Protein AF-A0A846E363-F1 (afdb_monomer_lite)

Radius of gyration: 23.68 Å; chains: 1; bounding box: 44×29×66 Å

Structure (mmCIF, N/CA/C/O backbone):
data_AF-A0A846E363-F1
#
_entry.id   AF-A0A846E363-F1
#
loop_
_atom_site.group_PDB
_atom_site.id
_atom_site.type_symbol
_atom_site.label_atom_id
_atom_site.label_alt_id
_atom_site.label_comp_id
_atom_site.label_asym_id
_atom_site.label_entity_id
_atom_site.label_seq_id
_atom_site.pdbx_PDB_ins_code
_atom_site.Cartn_x
_atom_site.Cartn_y
_atom_site.Cartn_z
_atom_site.occupancy
_atom_site.B_iso_or_equiv
_atom_site.auth_seq_id
_atom_site.auth_comp_id
_atom_site.auth_asym_id
_atom_site.auth_atom_id
_atom_site.pdbx_PDB_model_num
ATOM 1 N N . MET A 1 1 ? -21.299 1.269 19.043 1.00 62.91 1 MET A N 1
ATOM 2 C CA . MET A 1 1 ? -19.928 1.722 19.376 1.00 62.91 1 MET A CA 1
ATOM 3 C C . MET A 1 1 ? -18.927 0.592 19.174 1.00 62.91 1 MET A C 1
ATOM 5 O O . MET A 1 1 ? -18.080 0.714 18.307 1.00 62.91 1 MET A O 1
ATOM 9 N N . THR A 1 2 ? -19.059 -0.533 19.885 1.00 76.12 2 THR A N 1
ATOM 10 C CA . THR A 1 2 ? -18.130 -1.674 19.762 1.00 76.12 2 THR A CA 1
ATOM 11 C C . THR A 1 2 ? -18.220 -2.393 18.412 1.00 76.12 2 THR A C 1
ATOM 13 O O . THR A 1 2 ? -17.188 -2.670 17.819 1.00 76.12 2 THR A O 1
ATOM 16 N N . GLU A 1 3 ? -19.430 -2.611 17.885 1.00 85.12 3 GLU A N 1
ATOM 17 C CA . GLU A 1 3 ? -19.637 -3.218 16.553 1.00 85.12 3 GLU A CA 1
ATOM 18 C C . GLU A 1 3 ? -19.025 -2.368 15.432 1.00 85.12 3 GLU A C 1
ATOM 20 O O . GLU A 1 3 ? -18.387 -2.888 14.526 1.00 85.12 3 GLU A O 1
ATOM 25 N N . GLN A 1 4 ? -19.153 -1.041 15.529 1.00 89.12 4 GLN A N 1
ATOM 26 C CA . GLN A 1 4 ? -18.541 -0.118 14.576 1.00 89.12 4 GLN A CA 1
ATOM 27 C C . GLN A 1 4 ? -17.007 -0.172 14.651 1.00 89.12 4 GLN A C 1
ATOM 29 O O . GLN A 1 4 ? -16.347 -0.226 13.620 1.00 89.12 4 GLN A O 1
ATOM 34 N N . LEU A 1 5 ? -16.436 -0.227 15.859 1.00 90.25 5 LEU A N 1
ATOM 35 C CA . LEU A 1 5 ? -14.989 -0.353 16.042 1.00 90.25 5 LEU A CA 1
ATOM 36 C C . LEU A 1 5 ? -14.451 -1.693 15.512 1.00 90.25 5 LEU A C 1
ATOM 38 O O . LEU A 1 5 ? -13.378 -1.731 14.914 1.00 90.25 5 LEU A O 1
ATOM 42 N N . GLN A 1 6 ? -15.200 -2.785 15.692 1.00 89.62 6 GLN A N 1
ATOM 43 C CA . GLN A 1 6 ? -14.870 -4.093 15.119 1.00 89.62 6 GLN A CA 1
ATOM 44 C C . GLN A 1 6 ? -14.935 -4.069 13.588 1.00 89.62 6 GLN A C 1
ATOM 46 O O . GLN A 1 6 ? -13.974 -4.486 12.944 1.00 89.62 6 GLN A O 1
ATOM 51 N N . ALA A 1 7 ? -15.993 -3.494 13.010 1.00 94.31 7 ALA A N 1
ATOM 52 C CA . ALA A 1 7 ? -16.125 -3.339 11.563 1.00 94.31 7 ALA A CA 1
ATOM 53 C C . ALA A 1 7 ? -14.984 -2.496 10.963 1.00 94.31 7 ALA A C 1
ATOM 55 O O . ALA A 1 7 ? -14.443 -2.831 9.912 1.00 94.31 7 ALA A O 1
ATOM 56 N N . GLU A 1 8 ? -14.558 -1.428 11.644 1.00 95.94 8 GLU A N 1
ATOM 57 C CA . GLU A 1 8 ? -13.415 -0.613 11.218 1.00 95.94 8 GLU A CA 1
ATOM 58 C C . GLU A 1 8 ? -12.088 -1.387 11.288 1.00 95.94 8 GLU A C 1
ATOM 60 O O . GLU A 1 8 ? -11.259 -1.272 10.385 1.00 95.94 8 GLU A O 1
ATOM 65 N N . ILE A 1 9 ? -11.880 -2.206 12.326 1.00 94.25 9 ILE A N 1
ATOM 66 C CA . ILE A 1 9 ? -10.709 -3.090 12.442 1.00 94.25 9 ILE A CA 1
ATOM 67 C C . ILE A 1 9 ? -10.678 -4.114 11.299 1.00 94.25 9 ILE A C 1
ATOM 69 O O . ILE A 1 9 ? -9.621 -4.340 10.705 1.00 94.25 9 ILE A O 1
ATOM 73 N N . GLU A 1 10 ? -11.817 -4.728 10.981 1.00 95.44 10 GLU A N 1
ATOM 74 C CA . GLU A 1 10 ? -11.940 -5.686 9.878 1.00 95.44 10 GLU A CA 1
ATOM 75 C C . GLU A 1 10 ? -11.698 -5.024 8.521 1.00 95.44 10 GLU A C 1
ATOM 77 O O . GLU A 1 10 ? -10.928 -5.551 7.716 1.00 95.44 10 GLU A O 1
ATOM 82 N N . ALA A 1 11 ? -12.257 -3.832 8.299 1.00 97.81 11 ALA A N 1
ATOM 83 C CA . ALA A 1 11 ? -12.030 -3.058 7.084 1.00 97.81 11 ALA A CA 1
ATOM 84 C C . ALA A 1 11 ? -10.541 -2.727 6.888 1.00 97.81 11 ALA A C 1
ATOM 86 O O . ALA A 1 11 ? -10.002 -2.925 5.799 1.00 97.81 11 ALA A O 1
ATOM 87 N N . ILE A 1 12 ? -9.843 -2.298 7.948 1.00 96.62 12 ILE A N 1
ATOM 88 C CA . ILE A 1 12 ? -8.402 -2.010 7.882 1.00 96.62 12 ILE A CA 1
ATOM 89 C C . ILE A 1 12 ? -7.601 -3.276 7.559 1.00 96.62 12 ILE A C 1
ATOM 91 O O . ILE A 1 12 ? -6.710 -3.239 6.711 1.00 96.62 12 ILE A O 1
ATOM 95 N N . ARG A 1 13 ? -7.920 -4.413 8.191 1.00 96.94 13 ARG A N 1
ATOM 96 C CA . ARG A 1 13 ? -7.255 -5.696 7.903 1.00 96.94 13 ARG A CA 1
ATOM 97 C C . ARG A 1 13 ? -7.458 -6.127 6.454 1.00 96.94 13 ARG A C 1
ATOM 99 O O . ARG A 1 13 ? -6.487 -6.507 5.802 1.00 96.94 13 ARG A O 1
ATOM 106 N N . SER A 1 14 ? -8.688 -6.025 5.953 1.00 98.00 14 SER A N 1
ATOM 107 C CA . SER A 1 14 ? -9.011 -6.330 4.559 1.00 98.00 14 SER A CA 1
ATOM 108 C C . SER A 1 14 ? -8.230 -5.432 3.599 1.00 98.00 14 SER A C 1
ATOM 110 O O . SER A 1 14 ? -7.688 -5.919 2.609 1.00 98.00 14 SER A O 1
ATOM 112 N N . GLN A 1 15 ? -8.118 -4.136 3.899 1.00 98.56 15 GLN A N 1
ATOM 113 C CA . GLN A 1 15 ? -7.377 -3.200 3.055 1.00 98.56 15 GLN A CA 1
ATOM 114 C C . GLN A 1 15 ? -5.870 -3.489 3.050 1.00 98.56 15 GLN A C 1
ATOM 116 O O . GLN A 1 15 ? -5.245 -3.437 1.994 1.00 98.56 15 GLN A O 1
ATOM 121 N N . ILE A 1 16 ? -5.284 -3.837 4.201 1.00 97.94 16 ILE A N 1
ATOM 122 C CA . ILE A 1 16 ? -3.876 -4.255 4.280 1.00 97.94 16 ILE A CA 1
ATOM 123 C C . ILE A 1 16 ? -3.640 -5.499 3.415 1.00 97.94 16 ILE A C 1
ATOM 125 O O . ILE A 1 16 ? -2.671 -5.534 2.660 1.00 97.94 16 ILE A O 1
ATOM 129 N N . GLN A 1 17 ? -4.522 -6.501 3.486 1.00 97.62 17 GLN A N 1
ATOM 130 C CA . GLN A 1 17 ? -4.402 -7.710 2.666 1.00 97.62 17 GLN A CA 1
ATOM 131 C C . GLN A 1 17 ? -4.503 -7.406 1.167 1.00 97.62 17 GLN A C 1
ATOM 133 O O . GLN A 1 17 ? -3.697 -7.920 0.394 1.00 97.62 17 GLN A O 1
ATOM 138 N N . ALA A 1 18 ? -5.442 -6.548 0.761 1.00 98.25 18 ALA A N 1
ATOM 139 C CA . ALA A 1 18 ? -5.580 -6.131 -0.632 1.00 98.25 18 ALA A CA 1
ATOM 140 C C . ALA A 1 18 ? -4.309 -5.430 -1.142 1.00 98.25 18 ALA A C 1
ATOM 142 O O . ALA A 1 18 ? -3.771 -5.816 -2.176 1.00 98.25 18 ALA A O 1
ATOM 143 N N . LEU A 1 19 ? -3.765 -4.481 -0.372 1.00 98.38 19 LEU A N 1
ATOM 144 C CA . LEU A 1 19 ? -2.525 -3.776 -0.721 1.00 98.38 19 LEU A CA 1
ATOM 145 C C . LEU A 1 19 ? -1.315 -4.716 -0.780 1.00 98.38 19 LEU A C 1
ATOM 147 O O . LEU A 1 19 ? -0.450 -4.565 -1.636 1.00 98.38 19 LEU A O 1
ATOM 151 N N . GLN A 1 20 ? -1.243 -5.718 0.100 1.00 97.88 20 GLN A N 1
ATOM 152 C CA . GLN A 1 20 ? -0.187 -6.733 0.047 1.00 97.88 20 GLN A CA 1
ATOM 153 C C . GLN A 1 20 ? -0.269 -7.592 -1.219 1.00 97.88 20 GLN A C 1
ATOM 155 O O . GLN A 1 20 ? 0.772 -7.948 -1.768 1.00 97.88 20 GLN A O 1
ATOM 160 N N . GLN A 1 21 ? -1.478 -7.923 -1.681 1.00 97.62 21 GLN A N 1
ATOM 161 C CA . GLN A 1 21 ? -1.680 -8.651 -2.936 1.00 97.62 21 GLN A CA 1
ATOM 162 C C . GLN A 1 21 ? -1.319 -7.784 -4.142 1.00 97.62 21 GLN A C 1
ATOM 164 O O . GLN A 1 21 ? -0.580 -8.240 -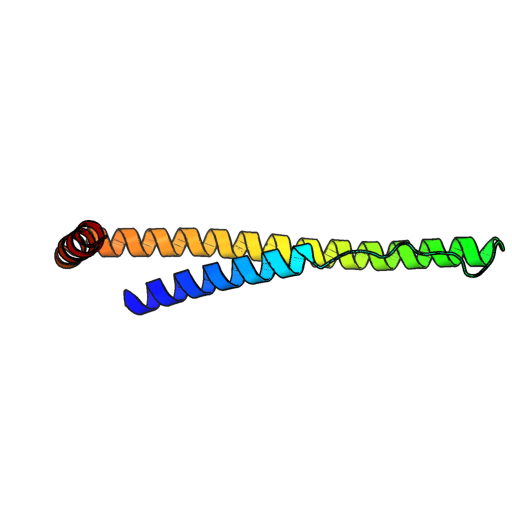5.010 1.00 97.62 21 GLN A O 1
ATOM 169 N N . GLU A 1 22 ? -1.775 -6.532 -4.164 1.00 97.31 22 GLU A N 1
ATOM 170 C CA . GLU A 1 22 ? -1.435 -5.551 -5.199 1.00 97.31 22 GLU A CA 1
ATOM 171 C C . GLU A 1 22 ? 0.085 -5.385 -5.319 1.00 97.31 22 GLU A C 1
ATOM 173 O O . GLU A 1 22 ? 0.659 -5.570 -6.391 1.00 97.31 22 GLU A O 1
ATOM 178 N N . ARG A 1 23 ? 0.770 -5.187 -4.187 1.00 96.31 23 ARG A N 1
ATOM 179 C CA . ARG A 1 23 ? 2.232 -5.086 -4.124 1.00 96.31 23 ARG A CA 1
ATOM 180 C C . ARG A 1 23 ? 2.953 -6.287 -4.741 1.00 96.31 23 ARG A C 1
ATOM 182 O O . ARG A 1 23 ? 4.022 -6.122 -5.317 1.00 96.31 23 ARG A O 1
ATOM 189 N N . GLN A 1 24 ? 2.417 -7.499 -4.579 1.00 95.19 24 GLN A N 1
ATOM 190 C CA . GLN A 1 24 ? 3.021 -8.725 -5.121 1.00 95.19 24 GLN A CA 1
ATOM 191 C C . GLN A 1 24 ? 2.836 -8.865 -6.635 1.00 95.19 24 GLN A C 1
ATOM 193 O O . GLN A 1 24 ? 3.577 -9.619 -7.262 1.00 95.19 24 GLN A O 1
ATOM 198 N N . GLN A 1 25 ? 1.856 -8.171 -7.212 1.00 95.38 25 GLN A N 1
ATOM 199 C CA . GLN A 1 25 ? 1.551 -8.218 -8.642 1.00 95.38 25 GLN A CA 1
ATOM 200 C C . GLN A 1 25 ? 2.337 -7.179 -9.447 1.00 95.38 25 GLN A C 1
ATOM 202 O O . GLN A 1 25 ? 2.467 -7.319 -10.661 1.00 95.38 25 GLN A O 1
ATOM 207 N N . ILE A 1 26 ? 2.876 -6.153 -8.787 1.00 93.81 26 ILE A N 1
ATOM 208 C CA . ILE A 1 26 ? 3.635 -5.091 -9.442 1.00 93.81 26 ILE A CA 1
ATOM 209 C C . ILE A 1 26 ? 5.065 -5.565 -9.735 1.00 93.81 26 ILE A C 1
ATOM 211 O O . ILE A 1 26 ? 5.834 -5.912 -8.836 1.00 93.81 26 ILE A O 1
ATOM 215 N N . GLY A 1 27 ? 5.437 -5.517 -11.012 1.00 89.38 27 GLY A N 1
ATOM 216 C CA . GLY A 1 27 ? 6.770 -5.830 -11.516 1.00 89.38 27 GLY A CA 1
ATOM 217 C C . GLY A 1 27 ? 7.138 -4.943 -12.703 1.00 89.38 27 GLY A C 1
ATOM 218 O O . GLY A 1 27 ? 6.312 -4.193 -13.216 1.00 89.38 27 GLY A O 1
ATOM 219 N N . VAL A 1 28 ? 8.400 -5.015 -13.123 1.00 86.94 28 VAL A N 1
ATOM 220 C CA . VAL A 1 28 ? 8.887 -4.359 -14.345 1.00 86.94 28 VAL A CA 1
ATOM 221 C C . VAL A 1 28 ? 9.319 -5.458 -15.297 1.00 86.94 28 VAL A C 1
ATOM 223 O O . VAL A 1 28 ? 10.170 -6.271 -14.927 1.00 86.94 28 VAL A O 1
ATOM 226 N N . ASP A 1 29 ? 8.768 -5.457 -16.503 1.00 87.19 29 ASP A N 1
ATOM 227 C CA . ASP A 1 29 ? 9.190 -6.386 -17.544 1.00 87.19 29 ASP A CA 1
ATOM 228 C C . ASP A 1 29 ? 10.613 -6.071 -18.016 1.00 87.19 29 ASP A C 1
ATOM 230 O O . ASP A 1 29 ? 11.087 -4.930 -17.990 1.00 87.19 29 ASP A O 1
ATOM 234 N N . GLU A 1 30 ? 11.322 -7.108 -18.451 1.00 83.12 30 GLU A N 1
ATOM 235 C CA . GLU A 1 30 ? 12.617 -6.922 -19.087 1.00 83.12 30 GLU A CA 1
ATOM 236 C C . GLU A 1 30 ? 12.423 -6.250 -20.450 1.00 83.12 30 GLU A C 1
ATOM 238 O O . GLU A 1 30 ? 11.579 -6.647 -21.253 1.00 83.12 30 GLU A O 1
ATOM 243 N N . VAL A 1 31 ? 13.203 -5.202 -20.713 1.00 87.31 31 VAL A N 1
ATOM 244 C CA . VAL A 1 31 ? 13.076 -4.435 -21.951 1.00 87.31 31 VAL A CA 1
ATOM 245 C C . VAL A 1 31 ? 14.138 -4.885 -22.938 1.00 87.31 31 VAL A C 1
ATOM 247 O O . VAL A 1 31 ? 15.327 -4.643 -22.735 1.00 87.31 31 VAL A O 1
ATOM 250 N N . THR A 1 32 ? 13.697 -5.462 -24.051 1.00 90.62 32 THR A N 1
ATOM 251 C CA . THR A 1 32 ? 14.569 -5.790 -25.179 1.00 90.62 32 THR A CA 1
ATOM 252 C C . THR A 1 32 ? 14.678 -4.610 -26.157 1.00 90.62 32 THR A C 1
ATOM 254 O O . THR A 1 32 ? 13.670 -3.938 -26.428 1.00 90.62 32 THR A O 1
ATOM 257 N N . PRO A 1 33 ? 15.877 -4.333 -26.700 1.00 92.38 33 PRO A N 1
ATOM 258 C CA . PRO A 1 33 ? 16.046 -3.472 -27.870 1.00 92.38 33 PRO A CA 1
ATOM 259 C C . PRO A 1 33 ? 15.253 -3.985 -29.079 1.00 92.38 33 PRO A C 1
ATOM 261 O O . PRO A 1 33 ? 14.976 -5.177 -29.185 1.00 92.38 33 PRO A O 1
ATOM 264 N N . GLU A 1 34 ? 14.874 -3.075 -29.978 1.00 91.69 34 GLU A N 1
ATOM 265 C CA . GLU A 1 34 ? 14.213 -3.422 -31.248 1.00 91.69 34 GLU A CA 1
ATOM 266 C C . GLU A 1 34 ? 15.196 -4.071 -32.236 1.00 91.69 34 GLU A C 1
ATOM 268 O O . GLU A 1 34 ? 14.833 -5.000 -32.954 1.00 91.69 34 GLU A O 1
ATOM 273 N N . ASP A 1 35 ? 16.450 -3.614 -32.215 1.00 94.69 35 ASP A N 1
ATOM 274 C CA . ASP A 1 35 ? 17.583 -4.160 -32.956 1.00 94.69 35 ASP A CA 1
ATOM 275 C C . ASP A 1 35 ? 18.912 -3.891 -32.211 1.00 94.69 35 ASP A C 1
ATOM 277 O O . ASP A 1 35 ? 18.927 -3.313 -31.119 1.00 94.69 35 ASP A O 1
ATOM 281 N N . ASP A 1 36 ? 20.031 -4.312 -32.811 1.00 95.00 36 ASP A N 1
ATOM 282 C CA . ASP A 1 36 ? 21.386 -4.160 -32.256 1.00 95.00 36 ASP A CA 1
ATOM 283 C C . ASP A 1 36 ? 22.018 -2.779 -32.529 1.00 95.00 36 ASP A C 1
ATOM 285 O O . ASP A 1 36 ? 23.216 -2.579 -32.293 1.00 95.00 36 ASP A O 1
ATOM 289 N N . SER A 1 37 ? 21.257 -1.806 -33.044 1.00 98.06 37 SER A N 1
ATOM 290 C CA . SER A 1 37 ? 21.784 -0.455 -33.233 1.00 98.06 37 SER A CA 1
ATOM 291 C C . SER A 1 37 ? 22.071 0.213 -31.880 1.00 98.06 37 SER A C 1
ATOM 293 O O . SER A 1 37 ? 21.323 0.033 -30.909 1.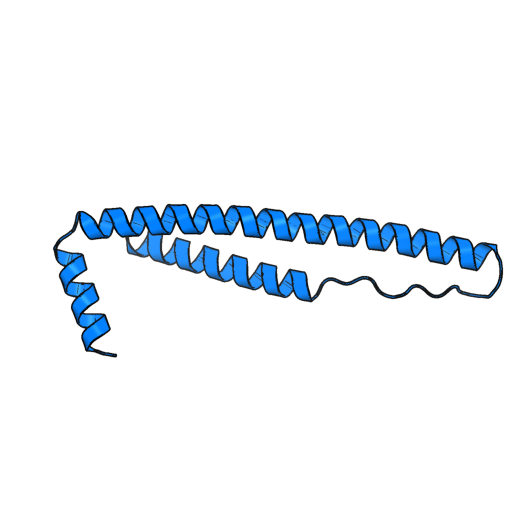00 98.06 37 SER A O 1
ATOM 295 N N . PRO A 1 38 ? 23.131 1.036 -31.779 1.00 97.69 38 PRO A N 1
ATOM 296 C CA . PRO A 1 38 ? 23.417 1.791 -30.560 1.00 97.69 38 PRO A CA 1
ATOM 297 C C . PRO A 1 38 ? 22.226 2.635 -30.077 1.00 97.69 38 PRO A C 1
ATOM 299 O O . PRO A 1 38 ? 21.977 2.741 -28.873 1.00 97.69 38 PRO A O 1
ATOM 302 N N . GLU A 1 39 ? 21.467 3.221 -31.005 1.00 98.00 39 GLU A N 1
ATOM 303 C CA . GLU A 1 39 ? 20.284 4.027 -30.723 1.00 98.00 39 GLU A CA 1
ATOM 304 C C . GLU A 1 39 ? 19.145 3.196 -30.122 1.00 98.00 39 GLU A C 1
ATOM 306 O O . GLU A 1 39 ? 18.544 3.628 -29.129 1.00 98.00 39 GLU A O 1
ATOM 311 N N . ALA A 1 40 ? 18.861 2.011 -30.675 1.00 97.06 40 ALA A N 1
ATOM 312 C CA . ALA A 1 40 ? 17.824 1.120 -30.160 1.00 97.06 40 ALA A CA 1
ATOM 313 C C . ALA A 1 40 ? 18.175 0.599 -28.763 1.00 97.06 40 ALA A C 1
ATOM 315 O O . ALA A 1 40 ? 17.330 0.652 -27.862 1.00 97.06 40 ALA A O 1
ATOM 316 N N . ILE A 1 41 ? 19.434 0.208 -28.541 1.00 95.94 41 ILE A N 1
ATOM 317 C CA . ILE A 1 41 ? 19.941 -0.208 -27.226 1.00 95.94 41 ILE A CA 1
ATOM 318 C C . ILE A 1 41 ? 19.763 0.927 -26.207 1.00 95.94 41 ILE A C 1
ATOM 320 O O . ILE A 1 41 ? 19.156 0.742 -25.148 1.00 95.94 41 ILE A O 1
ATOM 324 N N . ALA A 1 42 ? 20.219 2.142 -26.530 1.00 96.75 42 ALA A N 1
ATOM 325 C CA . ALA A 1 42 ? 20.079 3.292 -25.637 1.00 96.75 42 ALA A CA 1
ATOM 326 C C . ALA A 1 42 ? 18.606 3.657 -25.368 1.00 96.75 42 ALA A C 1
ATOM 328 O O . ALA A 1 42 ? 18.248 4.062 -24.257 1.00 96.75 42 ALA A O 1
ATOM 329 N N . SER A 1 43 ? 17.734 3.529 -26.371 1.00 96.50 43 SER A N 1
ATOM 330 C CA . SER A 1 43 ? 16.295 3.768 -26.231 1.00 96.50 43 SER A CA 1
ATOM 331 C C . SER A 1 43 ? 15.640 2.768 -25.273 1.00 96.50 43 SER A C 1
ATOM 333 O O . SER A 1 43 ? 14.948 3.189 -24.342 1.00 96.50 43 SER A O 1
ATOM 335 N N . ALA A 1 44 ? 15.932 1.472 -25.429 1.00 95.88 44 ALA A N 1
ATOM 336 C CA . ALA A 1 44 ? 15.448 0.404 -24.557 1.00 95.88 44 ALA A CA 1
ATOM 337 C C . ALA A 1 44 ? 15.844 0.630 -23.092 1.00 95.88 44 ALA A C 1
ATOM 339 O O . ALA A 1 44 ? 14.983 0.638 -22.210 1.00 95.88 44 ALA A O 1
ATOM 340 N N . HIS A 1 45 ? 17.117 0.935 -22.828 1.00 94.75 45 HIS A N 1
ATOM 341 C CA . HIS A 1 45 ? 17.577 1.215 -21.465 1.00 94.75 45 HIS A CA 1
ATOM 342 C C . HIS A 1 45 ? 16.926 2.465 -20.857 1.00 94.75 45 HIS A C 1
ATOM 344 O O . HIS A 1 45 ? 16.580 2.466 -19.674 1.00 94.75 45 HIS A O 1
ATOM 350 N N . ARG A 1 46 ? 16.716 3.532 -21.643 1.00 95.75 46 ARG A N 1
ATOM 351 C CA . ARG A 1 46 ? 16.008 4.730 -21.158 1.00 95.75 46 ARG A CA 1
ATOM 352 C C . ARG A 1 46 ? 14.542 4.447 -20.848 1.00 95.75 46 ARG A C 1
ATOM 354 O O . ARG A 1 46 ? 14.034 4.992 -19.869 1.00 95.75 46 ARG A O 1
ATOM 361 N N . ARG A 1 47 ? 13.867 3.629 -21.661 1.00 94.56 47 ARG A N 1
ATOM 362 C CA . ARG A 1 47 ? 12.488 3.190 -21.406 1.00 94.56 47 ARG A CA 1
ATOM 363 C C . ARG A 1 47 ? 12.414 2.392 -20.102 1.00 94.56 47 ARG A C 1
ATOM 365 O O . ARG A 1 47 ? 11.703 2.813 -19.194 1.00 94.56 47 ARG A O 1
ATOM 372 N N . TYR A 1 48 ? 13.255 1.367 -19.962 1.00 95.00 48 TYR A N 1
ATOM 373 C CA . TYR A 1 48 ? 13.337 0.547 -18.751 1.00 95.00 48 TYR A CA 1
ATOM 374 C C . TYR A 1 48 ? 13.594 1.375 -17.490 1.00 95.00 48 TYR A C 1
ATOM 376 O O . TYR A 1 48 ? 12.940 1.187 -16.469 1.00 95.00 48 TYR A O 1
ATOM 384 N N . ALA A 1 49 ? 14.516 2.341 -17.549 1.00 94.50 49 ALA A N 1
ATOM 385 C CA . ALA A 1 49 ? 14.811 3.202 -16.406 1.00 94.50 49 ALA A CA 1
ATOM 386 C C . ALA A 1 49 ? 13.592 4.028 -15.957 1.00 94.50 49 ALA A C 1
ATOM 388 O O . ALA A 1 49 ? 13.385 4.202 -14.756 1.00 94.50 49 ALA A O 1
ATOM 389 N N . ARG A 1 50 ? 12.778 4.523 -16.900 1.00 94.62 50 ARG A N 1
ATOM 390 C CA . ARG A 1 50 ? 11.556 5.285 -16.593 1.00 94.62 50 ARG A CA 1
ATOM 391 C C . ARG A 1 50 ? 10.482 4.395 -15.977 1.00 94.62 50 ARG A C 1
ATOM 393 O O . ARG A 1 50 ? 9.942 4.752 -14.936 1.00 94.62 50 ARG A O 1
ATOM 400 N N . GLU A 1 51 ? 10.225 3.240 -16.581 1.00 94.25 51 GLU A N 1
ATOM 401 C CA . GLU A 1 51 ? 9.242 2.266 -16.089 1.00 94.25 51 GLU A CA 1
ATOM 402 C C . GLU A 1 51 ? 9.622 1.764 -14.693 1.00 94.25 51 GLU A C 1
ATOM 404 O O . GLU A 1 51 ? 8.813 1.796 -13.767 1.00 94.25 51 GLU A O 1
ATOM 409 N N . LYS A 1 52 ? 10.900 1.426 -14.488 1.00 94.62 52 LYS A N 1
ATOM 410 C CA . LYS A 1 52 ? 11.413 1.014 -13.180 1.00 94.62 52 LYS A CA 1
ATOM 411 C C . LYS A 1 52 ? 11.300 2.110 -12.128 1.00 94.62 52 LYS A C 1
ATOM 413 O O . LYS A 1 52 ? 10.976 1.811 -10.978 1.00 94.62 52 LYS A O 1
ATOM 418 N N . ALA A 1 53 ? 11.570 3.364 -12.489 1.00 94.94 53 ALA A N 1
ATOM 419 C CA . ALA A 1 53 ? 11.400 4.486 -11.572 1.00 94.94 53 ALA A CA 1
ATOM 420 C C . ALA A 1 53 ? 9.930 4.656 -11.159 1.00 94.94 53 ALA A C 1
ATOM 422 O O . ALA A 1 53 ? 9.656 4.825 -9.973 1.00 94.94 53 ALA A O 1
ATOM 423 N N . GLN A 1 54 ? 8.998 4.551 -12.109 1.00 95.31 54 GLN A N 1
ATOM 424 C CA . GLN A 1 54 ? 7.563 4.629 -11.837 1.00 95.31 54 GLN A CA 1
ATOM 425 C C . GLN A 1 54 ? 7.102 3.504 -10.901 1.00 95.31 54 GLN A C 1
ATOM 427 O O . GLN A 1 54 ? 6.525 3.793 -9.854 1.00 95.31 54 GLN A O 1
ATOM 432 N N . VAL A 1 55 ? 7.455 2.253 -11.208 1.00 96.00 55 VAL A N 1
ATOM 433 C CA . VAL A 1 55 ? 7.132 1.091 -10.363 1.00 96.00 55 VAL A CA 1
ATOM 434 C C . VAL A 1 55 ? 7.726 1.226 -8.959 1.00 96.00 55 VAL A C 1
ATOM 436 O O . VAL A 1 55 ? 7.077 0.905 -7.967 1.00 96.00 55 VAL A O 1
ATOM 439 N N . SER A 1 56 ? 8.946 1.755 -8.842 1.00 95.94 56 SER A N 1
ATOM 440 C CA . SER A 1 56 ? 9.586 1.954 -7.534 1.00 95.94 56 SER A CA 1
ATOM 441 C C . SER A 1 56 ? 8.832 2.967 -6.666 1.00 95.94 56 SER A C 1
ATOM 443 O O . SER A 1 56 ? 8.754 2.803 -5.449 1.00 95.94 56 SER A O 1
ATOM 445 N N . VAL A 1 57 ? 8.287 4.023 -7.277 1.00 97.06 57 VAL A N 1
ATOM 446 C CA . VAL A 1 57 ? 7.479 5.032 -6.578 1.00 97.06 57 VAL A CA 1
ATOM 447 C C . VAL A 1 57 ? 6.124 4.459 -6.169 1.00 97.06 57 VAL A C 1
ATOM 449 O O . VAL A 1 57 ? 5.687 4.691 -5.044 1.00 97.06 57 VAL A O 1
ATOM 452 N N . GLU A 1 58 ? 5.487 3.685 -7.043 1.00 97.00 58 GLU A N 1
ATOM 453 C CA . GLU A 1 58 ? 4.208 3.026 -6.767 1.00 97.00 58 GLU A CA 1
ATOM 454 C C . GLU A 1 58 ? 4.316 2.032 -5.604 1.00 97.00 58 GLU A C 1
ATOM 456 O O . GLU A 1 5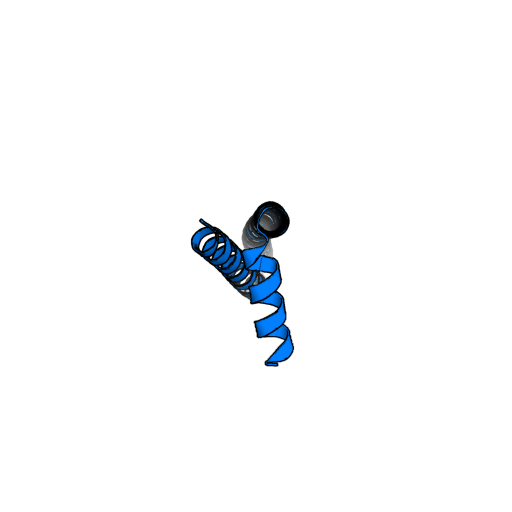8 ? 3.582 2.147 -4.622 1.00 97.00 58 GLU A O 1
ATOM 461 N N . LEU A 1 59 ? 5.314 1.140 -5.644 1.00 97.88 59 LEU A N 1
ATOM 462 C CA . LEU A 1 59 ? 5.599 0.201 -4.554 1.00 97.88 59 LEU A CA 1
ATOM 463 C C . LEU A 1 59 ? 5.841 0.921 -3.226 1.00 97.88 59 LEU A C 1
ATOM 465 O O . LEU A 1 59 ? 5.335 0.492 -2.191 1.00 97.88 59 LEU A O 1
ATOM 469 N N . ARG A 1 60 ? 6.577 2.040 -3.250 1.00 97.81 60 ARG A N 1
ATOM 470 C CA . ARG A 1 60 ? 6.796 2.853 -2.052 1.00 97.81 60 ARG A CA 1
ATOM 471 C C . ARG A 1 60 ? 5.492 3.442 -1.514 1.00 97.81 60 ARG A C 1
ATOM 473 O O . ARG A 1 60 ? 5.287 3.417 -0.307 1.00 97.81 60 ARG A O 1
ATOM 480 N N . GLY A 1 61 ? 4.620 3.951 -2.382 1.00 98.31 61 GLY A N 1
ATOM 481 C CA . GLY A 1 61 ? 3.312 4.468 -1.974 1.00 98.31 61 GLY A CA 1
ATOM 482 C C . GLY A 1 61 ? 2.449 3.401 -1.294 1.00 98.31 61 GLY A C 1
ATOM 483 O O . GLY A 1 61 ? 1.829 3.676 -0.267 1.00 98.31 61 GLY A O 1
ATOM 484 N N . ILE A 1 62 ? 2.466 2.171 -1.817 1.00 98.44 62 ILE A N 1
ATOM 485 C CA . ILE A 1 62 ? 1.774 1.025 -1.212 1.00 98.44 62 ILE A CA 1
ATOM 486 C C . ILE A 1 62 ? 2.390 0.664 0.148 1.00 98.44 62 ILE A C 1
ATOM 488 O O . ILE A 1 62 ? 1.655 0.470 1.117 1.00 98.44 62 ILE A O 1
ATOM 492 N N . ASP A 1 63 ? 3.720 0.623 0.250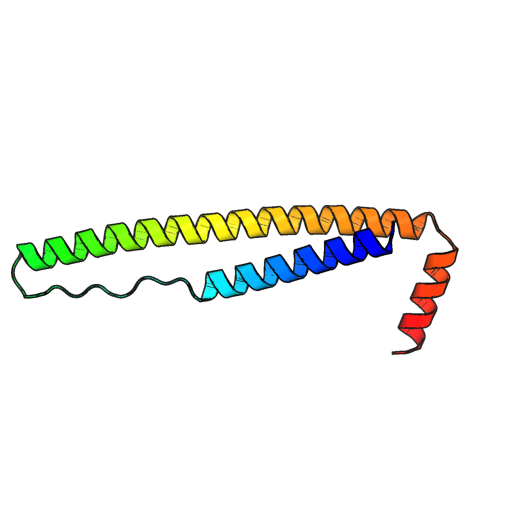 1.00 98.31 63 ASP A N 1
ATOM 493 C CA . ASP A 1 63 ? 4.424 0.348 1.510 1.00 98.31 63 ASP A CA 1
ATOM 494 C C . ASP A 1 63 ? 4.108 1.403 2.587 1.00 98.31 63 ASP A C 1
ATOM 496 O O . ASP A 1 63 ? 3.793 1.056 3.731 1.00 98.31 63 ASP A O 1
ATOM 500 N N . ASP A 1 64 ? 4.107 2.685 2.214 1.00 98.69 64 ASP A N 1
ATOM 501 C CA . ASP A 1 64 ? 3.760 3.795 3.105 1.00 98.69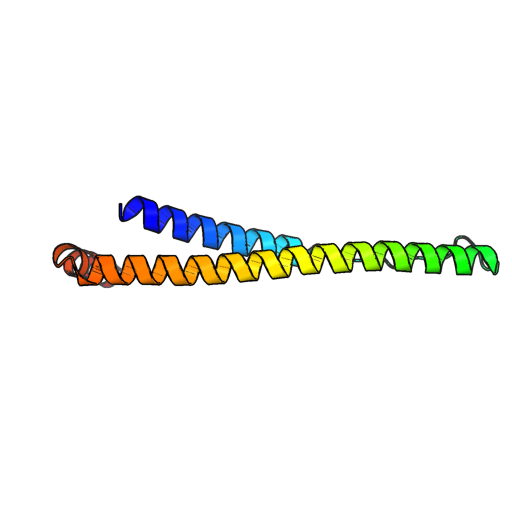 64 ASP A CA 1
ATOM 502 C C . ASP A 1 64 ? 2.283 3.711 3.555 1.00 98.69 64 ASP A C 1
ATOM 504 O O . ASP A 1 64 ? 1.973 3.916 4.736 1.00 98.69 64 ASP A O 1
ATOM 508 N N . ALA A 1 65 ? 1.363 3.341 2.655 1.00 98.62 65 ALA A N 1
ATOM 509 C CA . ALA A 1 65 ? -0.052 3.142 2.978 1.00 98.62 65 ALA A CA 1
ATOM 510 C C . ALA A 1 65 ? -0.275 1.959 3.936 1.00 98.62 65 ALA A C 1
ATOM 512 O O . ALA A 1 65 ? -1.021 2.085 4.912 1.00 98.62 65 ALA A O 1
ATOM 513 N N . ILE A 1 66 ? 0.404 0.828 3.711 1.00 97.88 66 ILE A N 1
ATOM 514 C CA . ILE A 1 66 ? 0.366 -0.328 4.616 1.00 97.88 66 ILE A CA 1
ATOM 515 C C . ILE A 1 66 ? 0.865 0.076 6.007 1.00 97.88 66 ILE A C 1
ATOM 517 O O . ILE A 1 66 ? 0.211 -0.239 7.002 1.00 97.88 66 ILE A O 1
ATOM 521 N N . ALA A 1 67 ? 1.981 0.806 6.101 1.00 97.94 67 ALA A N 1
ATOM 522 C CA . ALA A 1 67 ? 2.521 1.260 7.382 1.00 97.94 67 ALA A CA 1
ATOM 523 C C . ALA A 1 67 ? 1.533 2.166 8.140 1.00 97.94 67 ALA A C 1
ATOM 525 O O . ALA A 1 67 ? 1.317 1.986 9.343 1.00 97.94 67 ALA A O 1
ATOM 526 N N . ALA A 1 68 ? 0.885 3.105 7.443 1.00 98.56 68 ALA A N 1
ATOM 527 C CA . ALA A 1 68 ? -0.141 3.964 8.031 1.00 98.56 68 ALA A CA 1
ATOM 528 C C . ALA A 1 68 ? -1.343 3.157 8.556 1.00 98.56 68 ALA A C 1
ATOM 530 O O . ALA A 1 68 ? -1.793 3.379 9.683 1.00 98.56 68 ALA A O 1
ATOM 531 N N . LEU A 1 69 ? -1.821 2.177 7.783 1.00 97.94 69 LEU A N 1
ATOM 532 C CA . LEU A 1 69 ? -2.935 1.310 8.173 1.00 97.94 69 LEU A CA 1
ATOM 533 C C . LEU A 1 69 ? -2.583 0.392 9.349 1.00 97.94 69 LEU A C 1
ATOM 535 O O . LEU A 1 69 ? -3.416 0.190 10.229 1.00 97.94 69 LEU A O 1
ATOM 539 N N . VAL A 1 70 ? -1.353 -0.127 9.421 1.00 97.56 70 VAL A N 1
ATOM 540 C CA . VAL A 1 70 ? -0.877 -0.911 10.575 1.00 97.56 70 VAL A CA 1
ATOM 541 C C . VAL A 1 70 ? -0.882 -0.063 11.847 1.00 97.56 70 VAL A C 1
ATOM 543 O O . VAL A 1 70 ? -1.366 -0.521 12.883 1.00 97.56 70 VAL A O 1
ATOM 546 N N . ASN A 1 71 ? -0.418 1.187 11.773 1.00 96.12 71 ASN A N 1
ATOM 547 C CA . ASN A 1 71 ? -0.474 2.108 12.910 1.00 96.12 71 ASN A CA 1
ATOM 548 C C . ASN A 1 71 ? -1.924 2.384 13.340 1.00 96.12 71 ASN A C 1
ATOM 550 O O . ASN A 1 71 ? -2.241 2.341 14.530 1.00 96.12 71 ASN A O 1
ATOM 554 N N . GLN A 1 72 ? -2.824 2.612 12.381 1.00 97.56 72 GLN A N 1
ATOM 555 C CA . GLN A 1 72 ? -4.245 2.823 12.662 1.00 97.56 72 GLN A CA 1
ATOM 556 C C . GLN A 1 72 ? -4.905 1.578 13.277 1.00 97.56 72 GLN A C 1
ATOM 558 O O . GLN A 1 72 ? -5.699 1.693 14.213 1.00 97.56 72 GLN A O 1
ATOM 563 N N . LEU A 1 73 ? -4.556 0.382 12.794 1.00 95.94 73 LEU A N 1
ATOM 564 C CA . LEU A 1 73 ? -5.033 -0.888 13.334 1.00 95.94 73 LEU A CA 1
ATOM 565 C C . LEU A 1 73 ? -4.633 -1.046 14.805 1.00 95.94 73 LEU A C 1
ATOM 567 O O . LEU A 1 73 ? -5.481 -1.364 15.636 1.00 95.94 73 LEU A O 1
ATOM 571 N N . GLN A 1 74 ? -3.368 -0.775 15.138 1.00 93.44 74 GLN A N 1
ATOM 572 C CA . GLN A 1 74 ? -2.865 -0.853 16.513 1.00 93.44 74 GLN A CA 1
ATOM 573 C C . GLN A 1 74 ? -3.593 0.117 17.454 1.00 93.44 74 GLN A C 1
ATOM 575 O O . GLN A 1 74 ? -3.950 -0.257 18.576 1.00 93.44 74 GLN A O 1
ATOM 580 N N . GLN A 1 75 ? -3.861 1.344 16.995 1.00 94.44 75 GLN A N 1
ATOM 581 C CA . GLN A 1 75 ? -4.625 2.333 17.761 1.00 94.44 75 GLN A CA 1
ATOM 582 C C . GLN A 1 75 ? -6.039 1.823 18.061 1.00 94.44 75 GLN A C 1
ATOM 584 O O . GLN A 1 75 ? -6.432 1.747 19.225 1.00 94.44 75 GLN A O 1
ATOM 589 N N . LYS A 1 76 ? -6.769 1.363 17.039 1.00 92.38 76 LYS A N 1
ATOM 590 C CA . LYS A 1 76 ? -8.143 0.861 17.206 1.00 92.38 76 LYS A CA 1
ATOM 591 C C . LYS A 1 76 ? -8.227 -0.404 18.054 1.00 92.38 76 LYS A C 1
ATOM 593 O O . LYS A 1 76 ? -9.150 -0.556 18.850 1.00 92.38 76 LYS A O 1
ATOM 598 N N . GLN A 1 77 ? -7.256 -1.307 17.936 1.00 90.06 77 GLN A N 1
ATOM 599 C CA . GLN A 1 77 ? -7.172 -2.481 18.809 1.00 90.06 77 GLN A CA 1
ATOM 600 C C . GLN A 1 77 ? -6.956 -2.083 20.275 1.00 90.06 77 GLN A C 1
ATOM 602 O O . GLN A 1 77 ? -7.553 -2.686 21.168 1.00 90.06 77 GLN A O 1
ATOM 607 N N . SER A 1 78 ? -6.156 -1.044 20.524 1.00 90.50 78 SER A N 1
ATOM 608 C CA . SER A 1 78 ? -5.943 -0.506 21.871 1.00 90.50 78 SER A CA 1
ATOM 609 C C . SER A 1 78 ? -7.209 0.147 22.431 1.00 90.50 78 SER A C 1
ATOM 611 O O . SER A 1 78 ? -7.540 -0.063 23.596 1.00 90.50 78 SER A O 1
ATOM 613 N N . GLU A 1 79 ? -7.952 0.893 21.609 1.00 90.75 79 GLU A N 1
ATOM 614 C CA . GLU A 1 79 ? -9.263 1.446 21.977 1.00 90.75 79 GLU A CA 1
ATOM 615 C C . GLU A 1 79 ? -10.258 0.335 22.338 1.00 90.75 79 GLU A C 1
ATOM 617 O O . GLU A 1 79 ? -10.918 0.403 23.376 1.00 90.75 79 GLU A O 1
ATOM 622 N N . LEU A 1 80 ? -10.322 -0.729 21.532 1.00 87.69 80 LEU A N 1
ATOM 623 C CA . LEU A 1 80 ? -11.218 -1.859 21.776 1.00 87.69 80 LEU A CA 1
ATOM 624 C C . LEU A 1 80 ? -10.879 -2.570 23.094 1.00 87.69 80 LEU A C 1
ATOM 626 O O . LEU A 1 80 ? -11.778 -2.879 23.878 1.00 87.69 80 LEU A O 1
ATOM 630 N N . ALA A 1 81 ? -9.588 -2.786 23.364 1.00 84.69 81 ALA A N 1
ATOM 631 C CA . ALA A 1 81 ? -9.122 -3.375 24.616 1.00 84.69 81 ALA A CA 1
ATOM 632 C C . ALA A 1 81 ? -9.490 -2.505 25.828 1.00 84.69 81 ALA A C 1
ATOM 634 O O . ALA A 1 81 ? -9.929 -3.026 26.854 1.00 84.69 81 ALA A O 1
ATOM 635 N N . GLN A 1 82 ? -9.373 -1.179 25.713 1.00 85.44 82 GLN A N 1
ATOM 636 C CA . GLN A 1 82 ? -9.810 -0.263 26.767 1.00 85.44 82 GLN A CA 1
ATOM 637 C C . GLN A 1 82 ? -11.318 -0.380 27.017 1.00 85.44 82 GLN A C 1
ATOM 639 O O . GLN A 1 82 ? -11.726 -0.600 28.155 1.00 85.44 82 GLN A O 1
ATOM 644 N N . VAL A 1 83 ? -12.150 -0.327 25.972 1.00 82.88 83 VAL A N 1
ATOM 645 C CA . VAL A 1 83 ? -13.614 -0.460 26.103 1.00 82.88 83 VAL A CA 1
ATOM 646 C C . VAL A 1 83 ? -14.015 -1.791 26.758 1.00 82.88 83 VAL A C 1
ATOM 648 O O . VAL A 1 83 ? -14.919 -1.813 27.599 1.00 82.88 83 VAL A O 1
ATOM 651 N N . ALA A 1 84 ? -13.326 -2.887 26.422 1.00 73.50 84 ALA A N 1
ATOM 652 C CA . ALA A 1 84 ? -13.554 -4.200 27.024 1.00 73.50 84 ALA A CA 1
ATOM 653 C C . ALA A 1 84 ? -13.184 -4.240 28.520 1.00 73.50 84 ALA A C 1
ATOM 655 O O . ALA A 1 84 ? -13.933 -4.803 29.319 1.00 73.50 84 ALA A O 1
ATOM 656 N N . ASN A 1 85 ? -12.084 -3.593 28.919 1.00 69.44 85 ASN A N 1
ATOM 657 C CA . ASN A 1 85 ? -11.649 -3.519 30.318 1.00 69.44 85 ASN A CA 1
ATOM 658 C C . ASN A 1 85 ? -12.596 -2.693 31.207 1.00 69.44 85 ASN A C 1
ATOM 660 O O . ASN A 1 85 ? -12.731 -2.987 32.393 1.00 69.44 85 ASN A O 1
ATOM 664 N N . TYR A 1 86 ? -13.289 -1.696 30.649 1.00 66.81 86 TYR A N 1
ATOM 665 C CA . TYR A 1 86 ? -14.261 -0.879 31.388 1.00 66.81 86 TYR A CA 1
ATOM 666 C C . TYR A 1 86 ? -15.679 -1.483 31.449 1.00 66.81 86 TYR A C 1
ATOM 668 O O . TYR A 1 86 ? -16.551 -0.916 32.107 1.00 66.81 86 TYR A O 1
ATOM 676 N N . SER A 1 87 ? -15.933 -2.630 30.804 1.00 59.50 87 SER A N 1
ATOM 677 C CA . SER A 1 87 ? -17.279 -3.210 30.663 1.00 59.50 87 SER A CA 1
ATOM 678 C C . SER A 1 87 ? -17.352 -4.681 31.123 1.00 59.50 87 SER A C 1
ATOM 680 O O . SER A 1 87 ? -17.087 -5.588 30.333 1.00 59.50 87 SER A O 1
ATOM 682 N N . PRO A 1 88 ? -17.824 -4.967 32.356 1.00 55.28 88 PRO A N 1
ATOM 683 C CA . PRO A 1 88 ? -17.910 -6.329 32.909 1.00 55.28 88 PRO A CA 1
ATOM 684 C C . PRO A 1 88 ? -18.770 -7.314 32.093 1.00 55.28 88 PRO A C 1
ATOM 686 O O . PRO A 1 88 ? -18.536 -8.519 32.119 1.00 55.28 88 PRO A O 1
ATOM 689 N N . ARG A 1 89 ? -19.758 -6.822 31.328 1.00 57.41 89 ARG A N 1
ATOM 690 C CA . ARG A 1 89 ? -20.594 -7.657 30.440 1.00 57.41 89 ARG A CA 1
ATOM 691 C C . ARG A 1 89 ? -19.812 -8.283 29.277 1.00 57.41 89 ARG A C 1
ATOM 693 O O . ARG A 1 89 ? -20.190 -9.357 28.821 1.00 57.41 89 ARG A O 1
ATOM 700 N N . LEU A 1 90 ? -18.739 -7.640 28.813 1.00 55.12 90 LEU A N 1
ATOM 701 C CA . LEU A 1 90 ? -17.952 -8.101 27.661 1.00 55.12 90 LEU A CA 1
ATOM 702 C C . LEU A 1 90 ? -16.957 -9.207 28.038 1.00 55.12 90 LEU A C 1
ATOM 704 O O . LEU A 1 90 ? -16.764 -10.136 27.257 1.00 55.12 90 LEU A O 1
ATOM 708 N N . GLN A 1 91 ? -16.407 -9.175 29.258 1.00 57.44 91 GLN A N 1
ATOM 709 C CA . GLN A 1 91 ? -15.582 -10.273 29.787 1.00 57.44 91 GLN A CA 1
ATOM 710 C C . GLN A 1 91 ? -16.356 -11.591 29.882 1.00 57.44 91 GLN A C 1
ATOM 712 O O . GLN A 1 91 ? -15.777 -12.666 29.738 1.00 57.44 91 GLN A O 1
ATOM 717 N N . ILE A 1 92 ? -17.666 -11.514 30.129 1.00 56.75 92 ILE A N 1
ATOM 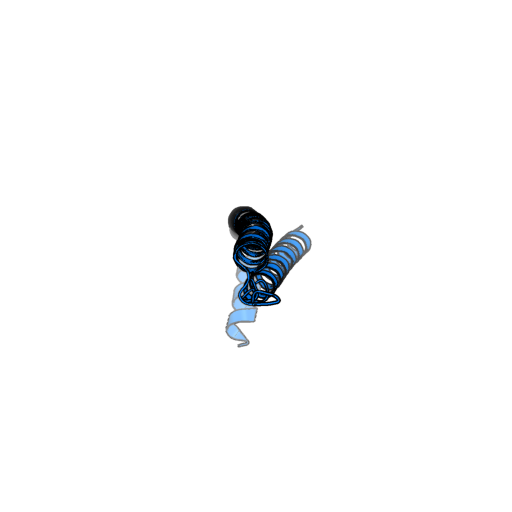718 C CA . ILE A 1 92 ? -18.526 -12.695 30.183 1.00 56.75 92 ILE A CA 1
ATOM 719 C C . ILE A 1 92 ? -18.772 -13.223 28.766 1.00 56.75 92 ILE A C 1
ATOM 721 O O . ILE A 1 92 ? -18.606 -14.416 28.562 1.00 56.75 92 ILE A O 1
ATOM 725 N N . GLN A 1 93 ? -19.077 -12.365 27.781 1.00 53.94 93 GLN A N 1
ATOM 726 C CA . GLN A 1 93 ? -19.332 -12.796 26.395 1.00 53.94 93 GLN A CA 1
ATOM 727 C C . GLN A 1 93 ? -18.110 -13.435 25.713 1.00 53.94 93 GLN A C 1
ATOM 729 O O . GLN A 1 93 ? -18.257 -14.492 25.106 1.00 53.94 93 GLN A O 1
ATOM 734 N N . GLN A 1 94 ? -16.905 -12.878 25.883 1.00 53.41 94 GLN A N 1
ATOM 735 C CA . GLN A 1 94 ? -15.683 -13.463 25.303 1.00 53.41 94 GLN A CA 1
ATOM 736 C C . GLN A 1 94 ? -15.349 -14.848 25.875 1.00 53.41 94 GLN A C 1
ATOM 738 O O . GLN A 1 94 ? -14.852 -15.710 25.156 1.00 53.41 94 GLN A O 1
ATOM 743 N N . GLN A 1 95 ? -15.648 -15.097 27.154 1.00 49.59 95 GLN A N 1
ATOM 744 C CA . GLN A 1 95 ? -15.441 -16.421 27.748 1.00 49.59 95 GLN A CA 1
ATOM 745 C C . GLN A 1 95 ? -16.413 -17.472 27.195 1.00 49.59 95 GLN A C 1
ATOM 747 O O . GLN A 1 95 ? -16.063 -18.649 27.165 1.00 49.59 95 GLN A O 1
ATOM 752 N N . VAL A 1 96 ? -17.604 -17.071 26.732 1.00 53.25 96 VAL A N 1
ATOM 753 C CA . VAL A 1 96 ? -18.569 -18.016 26.146 1.00 53.25 96 VAL A CA 1
ATOM 754 C C . VAL A 1 96 ? -18.164 -18.424 24.728 1.00 53.25 96 VAL A C 1
ATOM 756 O O . VAL A 1 96 ? -18.291 -19.596 24.396 1.00 53.25 96 VAL A O 1
ATOM 759 N N . GLU A 1 97 ? -17.624 -17.509 23.917 1.00 44.00 97 GLU A N 1
ATOM 760 C CA . GLU A 1 97 ? -17.154 -17.830 22.556 1.00 44.00 97 GLU A CA 1
ATOM 761 C C . GLU A 1 97 ? -15.907 -18.725 22.554 1.00 44.00 97 GLU A C 1
ATOM 763 O O . GLU A 1 97 ? -15.815 -19.641 21.742 1.00 44.00 97 GLU A O 1
ATOM 768 N N . ILE A 1 98 ? -14.978 -18.526 23.497 1.00 45.31 98 ILE A N 1
ATOM 769 C CA . ILE A 1 98 ? -13.776 -19.373 23.620 1.00 45.31 98 ILE A CA 1
ATOM 770 C C . ILE A 1 98 ? -14.129 -20.778 24.136 1.00 45.31 98 ILE A C 1
ATOM 772 O O . ILE A 1 98 ? -13.472 -21.744 23.771 1.00 45.31 98 ILE A O 1
ATOM 776 N N . ALA A 1 99 ? -15.171 -20.916 24.961 1.00 45.34 99 ALA A N 1
ATOM 777 C CA . ALA A 1 99 ? -15.628 -22.213 25.467 1.00 45.34 99 ALA A CA 1
ATOM 778 C C . ALA A 1 99 ? -16.475 -23.014 24.455 1.00 45.34 99 ALA A C 1
ATOM 780 O O . ALA A 1 99 ? -16.881 -24.136 24.759 1.00 45.34 99 ALA A O 1
ATOM 781 N N . GLN A 1 100 ? -16.784 -22.433 23.290 1.00 44.66 100 GLN A N 1
ATOM 782 C CA . GLN A 1 100 ? -17.614 -23.041 22.243 1.00 44.66 100 GLN A CA 1
ATOM 783 C C . GLN A 1 100 ? -16.842 -23.368 20.951 1.00 44.66 100 GLN A C 1
ATOM 785 O O . GLN A 1 100 ? -17.453 -23.866 20.004 1.00 44.66 100 GLN A O 1
ATOM 790 N N . MET A 1 101 ? -15.524 -23.131 20.923 1.00 42.78 101 MET A N 1
ATOM 791 C CA . MET A 1 101 ? -14.586 -23.668 19.923 1.00 42.78 101 MET A CA 1
ATOM 792 C C . MET A 1 101 ? -13.853 -24.889 20.477 1.00 42.78 101 MET A C 1
ATOM 794 O O . MET A 1 101 ? -13.567 -25.801 19.670 1.00 42.78 101 MET A O 1
#

pLDDT: mean 86.92, std 16.28, range [42.78, 98.69]

Sequence (101 aa):
MTEQLQAEIEAIRSQIQALQQERQQIGVDEVTPEDDSPEAIASAHRRYAREKAQVSVELRGIDDAIAALVNQLQQKQSELAQVANYSPRLQIQQQVEIAQM

Secondary structure (DSSP, 8-state):
-HHHHHHHHHHHHHHHHHHHHHHHH--------SSSSHHHHHHHHHHHHHHHHHHHHHHHHHHHHHHHHHHHHHHHHHHHHHHHHT-HHHHHHHHHHHTT-

Foldseek 3Di:
DLVVLVVLLVVLVVVLVVLVVVLVPQDQDQFDFPDPDPVSVVVRVVVSVVSVVVSVVVSVVSVVVSVVSVVVSVVSVVVSVVVCVVDPVNVVVVVVVVVVD